Protein AF-A0A2S9GCK7-F1 (afdb_monomer_lite)

Sequence (84 aa):
IQCEYYALEGVGQLLRNIEMVKSHLNPELEVSTVILTMYDGRTKLADQVAGDVRGHFGDKVLRTVIPRSVKVSEAPGYGMTIID

Structure (mmCIF, N/CA/C/O backbone):
data_AF-A0A2S9GCK7-F1
#
_entry.id   AF-A0A2S9GCK7-F1
#
loop_
_atom_site.group_PDB
_atom_site.id
_atom_site.type_symbol
_atom_site.label_atom_id
_atom_site.label_alt_id
_atom_site.label_comp_id
_atom_site.label_asym_id
_atom_site.label_entity_id
_atom_site.label_seq_id
_atom_site.pdbx_PDB_ins_code
_atom_site.Cartn_x
_atom_site.Cartn_y
_atom_site.Cartn_z
_atom_site.occupancy
_atom_site.B_iso_or_equiv
_atom_site.auth_seq_id
_atom_site.auth_comp_id
_atom_site.auth_asym_id
_atom_site.auth_atom_id
_atom_site.pdbx_PDB_model_num
ATOM 1 N N . ILE A 1 1 ? 0.176 2.453 -1.159 1.00 86.19 1 ILE A N 1
ATOM 2 C CA . ILE A 1 1 ? 1.293 2.264 -0.208 1.00 86.19 1 ILE A CA 1
ATOM 3 C C . ILE A 1 1 ? 2.322 1.381 -0.886 1.00 86.19 1 ILE A C 1
ATOM 5 O O . ILE A 1 1 ? 1.970 0.296 -1.339 1.00 86.19 1 ILE A O 1
ATOM 9 N N . GLN A 1 2 ? 3.551 1.873 -1.030 1.00 87.38 2 GLN A N 1
ATOM 10 C CA . GLN A 1 2 ? 4.638 1.101 -1.631 1.00 87.38 2 GLN A CA 1
ATOM 11 C C . GLN A 1 2 ? 5.086 -0.014 -0.686 1.00 87.38 2 GLN A C 1
ATOM 13 O O . GLN A 1 2 ? 5.141 0.197 0.514 1.00 87.38 2 GLN A O 1
ATOM 18 N N . CYS A 1 3 ? 5.397 -1.196 -1.208 1.00 83.62 3 CYS A N 1
ATOM 19 C CA . CYS A 1 3 ? 5.832 -2.344 -0.406 1.00 83.62 3 CYS A CA 1
ATOM 20 C C . CYS A 1 3 ? 7.365 -2.397 -0.248 1.00 83.62 3 CYS A C 1
ATOM 22 O O . CYS A 1 3 ? 7.989 -3.405 -0.571 1.00 83.62 3 CYS A O 1
ATOM 24 N N . GLU A 1 4 ? 7.973 -1.300 0.206 1.00 80.38 4 GLU A N 1
ATOM 25 C CA . GLU A 1 4 ? 9.429 -1.148 0.384 1.00 80.38 4 GLU A CA 1
ATOM 26 C C . GLU A 1 4 ? 9.783 -0.715 1.818 1.00 80.38 4 GLU A C 1
ATOM 28 O O . GLU A 1 4 ? 8.901 -0.401 2.611 1.00 80.38 4 GLU A O 1
ATOM 33 N N . TYR A 1 5 ? 11.076 -0.686 2.163 1.00 64.25 5 TYR A N 1
ATOM 34 C CA . TYR A 1 5 ? 11.566 -0.525 3.543 1.00 64.25 5 TYR A CA 1
ATOM 35 C C . TYR A 1 5 ? 11.004 0.714 4.259 1.00 64.25 5 TYR A C 1
ATOM 37 O O . TYR A 1 5 ? 10.583 0.631 5.410 1.00 64.25 5 TYR A O 1
ATOM 45 N N . TYR A 1 6 ? 10.908 1.844 3.555 1.00 61.09 6 TYR A N 1
ATOM 46 C CA . TYR A 1 6 ? 10.392 3.102 4.107 1.00 61.09 6 TYR A CA 1
ATOM 47 C C . TYR A 1 6 ? 8.882 3.101 4.378 1.00 61.09 6 TYR A C 1
ATOM 49 O O . TYR A 1 6 ? 8.360 4.013 5.020 1.00 61.09 6 TYR A O 1
ATOM 57 N N . ALA A 1 7 ? 8.157 2.090 3.904 1.00 66.62 7 ALA A N 1
ATOM 58 C CA . ALA A 1 7 ? 6.714 2.042 4.046 1.00 66.62 7 ALA A CA 1
ATOM 59 C C . ALA A 1 7 ? 6.266 1.724 5.474 1.00 66.62 7 ALA A C 1
ATOM 61 O O . ALA A 1 7 ? 5.255 2.265 5.903 1.00 66.62 7 ALA A O 1
ATOM 62 N N . LEU A 1 8 ? 7.011 0.907 6.226 1.00 67.44 8 LEU A N 1
ATOM 63 C CA . LEU A 1 8 ? 6.619 0.528 7.591 1.00 67.44 8 LEU A CA 1
ATOM 64 C C . LEU A 1 8 ? 6.587 1.735 8.536 1.00 67.44 8 LEU A C 1
ATOM 66 O O . LEU A 1 8 ? 5.612 1.946 9.254 1.00 67.44 8 LEU A O 1
ATOM 70 N N . GLU A 1 9 ? 7.620 2.571 8.485 1.00 75.00 9 GLU A N 1
ATOM 71 C CA . GLU A 1 9 ? 7.693 3.796 9.284 1.00 75.00 9 GLU A CA 1
ATOM 72 C C . GLU A 1 9 ? 6.714 4.867 8.768 1.00 75.00 9 GLU A C 1
ATOM 74 O O . GLU A 1 9 ? 6.000 5.513 9.546 1.00 75.00 9 GLU A O 1
ATOM 79 N N . GLY A 1 10 ? 6.611 4.999 7.441 1.00 75.94 10 GLY A N 1
ATOM 80 C CA . GLY A 1 10 ? 5.757 5.989 6.787 1.00 75.94 10 GLY A CA 1
ATOM 81 C C . GLY A 1 10 ? 4.256 5.757 6.982 1.00 75.94 10 GLY A C 1
ATOM 82 O O . GLY A 1 10 ? 3.500 6.725 7.068 1.00 75.94 10 GLY A O 1
ATOM 83 N N . VAL A 1 11 ? 3.801 4.503 7.107 1.00 78.38 11 VAL A N 1
ATOM 84 C CA . VAL A 1 11 ? 2.377 4.170 7.315 1.00 78.38 11 VAL A CA 1
ATOM 85 C C . VAL A 1 11 ? 1.870 4.726 8.642 1.00 78.38 11 VAL A C 1
ATOM 87 O O . VAL A 1 11 ? 0.835 5.394 8.678 1.00 78.38 11 VAL A O 1
ATOM 90 N N . GLY A 1 12 ? 2.611 4.502 9.730 1.00 79.12 12 GLY A N 1
ATOM 91 C CA . GLY A 1 12 ? 2.222 4.994 11.050 1.00 79.12 12 GLY A CA 1
ATOM 92 C C . GLY A 1 12 ? 2.183 6.523 11.108 1.00 79.12 12 GLY A C 1
ATOM 93 O O . GLY A 1 12 ? 1.281 7.101 11.714 1.00 79.12 12 GLY A O 1
ATOM 94 N N . GLN A 1 13 ? 3.132 7.196 10.451 1.00 86.12 13 GLN A N 1
ATOM 95 C CA . GLN A 1 13 ? 3.143 8.658 10.370 1.00 86.12 13 GLN A CA 1
ATOM 96 C C . GLN A 1 13 ? 1.990 9.209 9.525 1.00 86.12 13 GLN A C 1
ATOM 98 O O . GLN A 1 13 ? 1.346 10.173 9.937 1.00 86.12 13 GLN A O 1
ATOM 103 N N . LEU A 1 14 ? 1.690 8.583 8.385 1.00 86.19 14 LEU A N 1
ATOM 104 C CA . LEU A 1 14 ? 0.562 8.962 7.537 1.00 86.19 14 LEU A CA 1
ATOM 105 C C . LEU A 1 14 ? -0.765 8.882 8.303 1.00 86.19 14 LEU A C 1
ATOM 107 O O . LEU A 1 14 ? -1.553 9.823 8.248 1.00 86.19 14 LEU A O 1
ATOM 111 N N . LEU A 1 15 ? -0.983 7.803 9.058 1.00 83.38 15 LEU A N 1
ATOM 112 C CA . LEU A 1 15 ? -2.179 7.628 9.886 1.00 83.38 15 LEU A CA 1
ATOM 113 C C . LEU A 1 15 ? -2.328 8.737 10.929 1.00 83.38 15 LEU A C 1
ATOM 115 O O . LEU A 1 15 ? -3.392 9.342 11.035 1.00 83.38 15 LEU A O 1
ATOM 119 N N . ARG A 1 16 ? -1.246 9.062 11.649 1.00 89.38 16 ARG A N 1
ATOM 120 C CA . ARG A 1 16 ? -1.252 10.16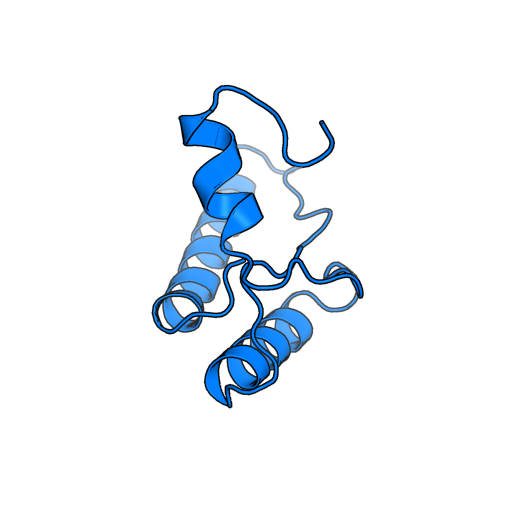8 12.621 1.00 89.38 16 ARG A CA 1
ATOM 121 C C . ARG A 1 16 ? -1.626 11.499 11.971 1.00 89.38 16 ARG A C 1
ATOM 123 O O . ARG A 1 16 ? -2.391 12.266 12.548 1.00 89.38 16 ARG A O 1
ATOM 130 N N . ASN A 1 17 ? -1.116 11.759 10.769 1.00 91.94 17 ASN A N 1
ATOM 131 C CA . ASN A 1 17 ? -1.428 12.985 10.039 1.00 91.94 17 ASN A CA 1
ATOM 132 C C . ASN A 1 17 ? -2.893 13.024 9.585 1.00 91.94 17 ASN A C 1
ATOM 134 O O . ASN A 1 17 ? -3.537 14.060 9.723 1.00 91.94 17 ASN A O 1
ATOM 138 N N . ILE A 1 18 ? -3.434 11.908 9.086 1.00 91.50 18 ILE A N 1
ATOM 139 C CA . ILE A 1 18 ? -4.847 11.809 8.689 1.00 91.50 18 ILE A CA 1
ATOM 140 C C . ILE A 1 18 ? -5.759 12.086 9.888 1.00 91.50 18 ILE A C 1
ATOM 142 O O . ILE A 1 18 ? -6.664 12.907 9.772 1.00 91.50 18 ILE A O 1
ATOM 146 N N . GLU A 1 19 ? -5.486 11.485 11.048 1.00 91.50 19 GLU A N 1
ATOM 147 C CA . GLU A 1 19 ? -6.273 11.717 12.268 1.00 91.50 19 GLU A CA 1
ATOM 148 C C . GLU A 1 19 ? -6.171 13.163 12.771 1.00 91.50 19 GLU A C 1
ATOM 150 O O . GLU A 1 19 ? -7.159 13.751 13.219 1.00 91.50 19 GLU A O 1
ATOM 155 N N . MET A 1 20 ? -4.997 13.787 12.650 1.00 96.00 20 MET A N 1
ATOM 156 C CA . MET A 1 20 ? -4.816 15.197 12.998 1.00 96.00 20 MET A CA 1
ATOM 157 C C . MET A 1 20 ? -5.638 16.118 12.089 1.00 96.00 20 MET A C 1
ATOM 159 O O . MET A 1 20 ? -6.333 17.006 12.581 1.00 96.00 20 MET A O 1
ATOM 163 N N . VAL A 1 21 ? -5.601 15.8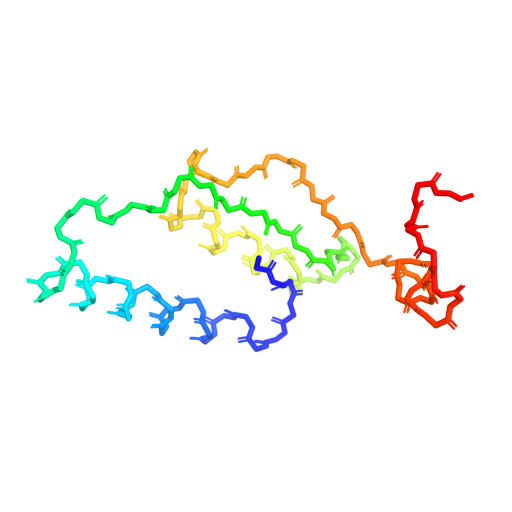92 10.773 1.00 96.81 21 VAL A N 1
ATOM 164 C CA . VAL A 1 21 ? -6.404 16.660 9.807 1.00 96.81 21 VAL A CA 1
ATOM 165 C C . VAL A 1 21 ? -7.891 16.419 10.045 1.00 96.81 21 VAL A C 1
ATOM 167 O O . VAL A 1 21 ? -8.673 17.370 10.036 1.00 96.81 21 VAL A O 1
ATOM 170 N N . LYS A 1 22 ? -8.283 15.173 10.317 1.00 96.06 22 LYS A N 1
ATOM 171 C CA . LYS A 1 22 ? -9.671 14.821 10.598 1.00 96.06 22 LYS A CA 1
ATOM 172 C C . LYS A 1 22 ? -10.212 15.542 11.832 1.00 96.06 22 LYS A C 1
ATOM 174 O O . LYS A 1 22 ? -11.300 16.103 11.790 1.00 96.06 22 LYS A O 1
ATOM 179 N N . SER A 1 23 ? -9.434 15.573 12.911 1.00 96.06 23 SER A N 1
ATOM 180 C CA . SER A 1 23 ? -9.842 16.186 14.182 1.00 96.06 23 SER A CA 1
ATOM 181 C C . SER A 1 23 ? -9.865 17.718 14.167 1.00 96.06 23 SER A C 1
ATOM 183 O O . SER A 1 23 ? -10.659 18.300 14.901 1.00 96.06 23 SER A O 1
ATOM 185 N N . HIS A 1 24 ? -9.038 18.377 13.345 1.00 96.25 24 HIS A N 1
ATOM 186 C CA . HIS A 1 24 ? -8.883 19.840 13.395 1.00 96.25 24 HIS A CA 1
ATOM 187 C C . HIS A 1 24 ? -9.391 20.593 12.160 1.00 96.25 24 HIS A C 1
ATOM 189 O O . HIS A 1 24 ? -9.652 21.790 12.264 1.00 96.25 24 HIS A O 1
ATOM 195 N N . LEU A 1 25 ? -9.495 19.945 10.995 1.00 96.88 25 LEU A N 1
ATOM 196 C CA . LEU A 1 25 ? -9.741 20.633 9.718 1.00 96.88 25 LEU A CA 1
ATOM 197 C C . LEU A 1 25 ? -10.898 20.039 8.914 1.00 96.88 25 LEU A C 1
ATOM 199 O O . LEU A 1 25 ? -11.670 20.792 8.328 1.00 96.88 25 LEU A O 1
ATOM 203 N N . ASN A 1 26 ? -11.012 18.710 8.855 1.00 97.25 26 ASN A N 1
ATOM 204 C CA . ASN A 1 26 ? -12.033 18.043 8.050 1.00 97.25 26 ASN A CA 1
ATOM 205 C C . ASN A 1 26 ? -12.574 16.776 8.740 1.00 97.25 26 ASN A C 1
ATOM 207 O O . ASN A 1 26 ? -12.077 15.680 8.469 1.00 97.25 26 ASN A O 1
ATOM 211 N N . PRO A 1 27 ? -13.615 16.899 9.583 1.00 95.75 27 PRO A N 1
ATOM 212 C CA . PRO A 1 27 ? -14.219 15.764 10.286 1.00 95.75 27 PRO A CA 1
ATOM 213 C C . PRO A 1 27 ? -14.759 14.654 9.374 1.00 95.75 27 PRO A C 1
ATOM 215 O O . PRO A 1 27 ? -14.835 13.501 9.799 1.00 95.75 27 PRO A O 1
ATOM 218 N N . GLU A 1 28 ? -15.099 14.977 8.124 1.00 96.94 28 GLU A N 1
ATOM 219 C CA . GLU A 1 28 ? -15.609 14.022 7.132 1.00 96.94 28 GLU A CA 1
ATOM 220 C C . GLU A 1 28 ? -14.490 13.244 6.420 1.00 96.94 28 GLU A C 1
ATOM 222 O O . GLU A 1 28 ? -14.767 12.355 5.615 1.00 96.94 28 GLU A O 1
ATOM 227 N N . LEU A 1 29 ? -13.215 13.540 6.708 1.00 95.75 29 LEU A N 1
ATOM 228 C CA . LEU A 1 29 ? -12.090 12.830 6.110 1.00 95.75 29 LEU A CA 1
ATOM 229 C C . LEU A 1 29 ? -12.117 11.343 6.493 1.00 95.75 29 LEU A C 1
ATOM 231 O O . LEU A 1 29 ? -12.101 10.954 7.667 1.00 95.75 29 LEU A O 1
ATOM 235 N N . GLU A 1 30 ? -12.089 10.494 5.472 1.00 91.06 30 GLU A N 1
ATOM 236 C CA . GLU A 1 30 ? -12.034 9.049 5.621 1.00 91.06 30 GLU A CA 1
ATOM 237 C C . GLU A 1 30 ? -11.076 8.438 4.597 1.00 91.06 30 GLU A C 1
ATOM 239 O O . GLU A 1 30 ? -11.039 8.822 3.428 1.00 91.06 30 GLU A O 1
ATOM 244 N N . VAL A 1 31 ? -10.317 7.430 5.030 1.00 90.81 31 VAL A N 1
ATOM 245 C CA . VAL A 1 31 ? -9.579 6.561 4.113 1.00 90.81 31 VAL A CA 1
ATOM 246 C C . VAL A 1 31 ? -10.571 5.599 3.470 1.00 90.81 31 VAL A C 1
ATOM 248 O O . VAL A 1 31 ? -11.00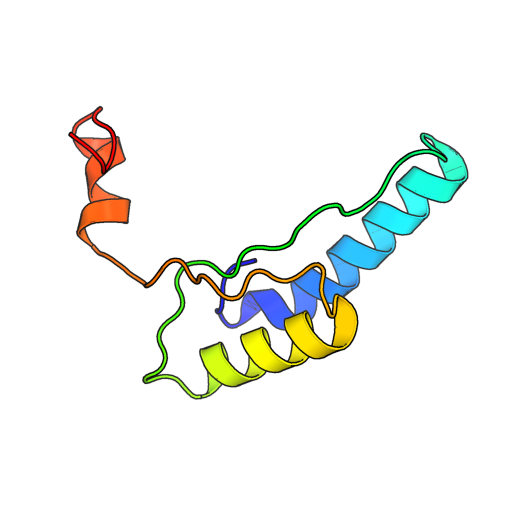0 4.642 4.107 1.00 90.81 31 VAL A O 1
ATOM 251 N N . SER A 1 32 ? -10.952 5.832 2.218 1.00 92.38 32 SER A N 1
ATOM 252 C CA . SER A 1 32 ? -11.891 4.956 1.506 1.00 92.38 32 SER A CA 1
ATOM 253 C C . SER A 1 32 ? -11.242 3.644 1.068 1.00 92.38 32 SER A C 1
ATOM 255 O O . SER A 1 32 ? -11.853 2.580 1.155 1.00 92.38 32 SER A O 1
ATOM 257 N N . THR A 1 33 ? -10.002 3.703 0.581 1.00 93.94 33 THR A N 1
ATOM 258 C CA . THR A 1 33 ? -9.331 2.561 -0.046 1.00 93.94 33 THR A CA 1
ATOM 259 C C . THR A 1 33 ? -7.813 2.696 0.026 1.00 93.94 33 THR A C 1
ATOM 261 O O . THR A 1 33 ? -7.257 3.788 -0.079 1.00 93.94 33 THR A O 1
ATOM 264 N N . VAL A 1 34 ? -7.131 1.560 0.155 1.00 93.31 34 VAL A N 1
ATOM 265 C CA . VAL A 1 34 ? -5.676 1.431 0.142 1.00 93.31 34 VAL A CA 1
ATOM 266 C C . VAL A 1 34 ? -5.274 0.433 -0.938 1.00 93.31 34 VAL A C 1
ATOM 268 O O . VAL A 1 34 ? -5.756 -0.696 -0.974 1.00 93.31 34 VAL A O 1
ATOM 271 N N . ILE A 1 35 ? -4.346 0.829 -1.806 1.00 95.25 35 ILE A N 1
ATOM 272 C CA . ILE A 1 35 ? -3.749 -0.053 -2.813 1.00 95.25 35 ILE A CA 1
ATOM 273 C C . ILE A 1 35 ? -2.275 -0.294 -2.502 1.00 95.25 35 ILE A C 1
ATOM 275 O O . ILE A 1 35 ? -1.542 0.641 -2.165 1.00 95.25 35 ILE A O 1
ATOM 279 N N . LEU A 1 36 ? -1.836 -1.545 -2.610 1.00 93.88 36 LEU A N 1
ATOM 280 C CA . LEU A 1 36 ? -0.428 -1.913 -2.475 1.00 93.88 36 LEU A CA 1
ATOM 281 C C . LEU A 1 36 ? 0.272 -1.760 -3.826 1.00 93.88 36 LEU A C 1
ATOM 283 O O . LEU A 1 36 ? -0.215 -2.260 -4.840 1.00 93.88 36 LEU A O 1
ATOM 287 N N . THR A 1 37 ? 1.402 -1.060 -3.844 1.00 93.69 37 THR A N 1
ATOM 288 C CA . THR A 1 37 ? 2.130 -0.712 -5.071 1.00 93.69 37 THR A CA 1
ATOM 289 C C . THR A 1 37 ? 3.575 -1.175 -5.033 1.00 93.69 37 THR A C 1
ATOM 291 O O . THR A 1 37 ? 4.177 -1.260 -3.965 1.00 93.69 37 THR A O 1
ATOM 294 N N . MET A 1 38 ? 4.150 -1.421 -6.213 1.00 92.44 38 MET A N 1
ATOM 295 C CA . MET A 1 38 ? 5.512 -1.943 -6.371 1.00 92.44 38 MET A CA 1
ATOM 296 C C . MET A 1 38 ? 5.752 -3.247 -5.595 1.00 92.44 38 MET A C 1
ATOM 298 O O . MET A 1 38 ? 6.866 -3.519 -5.142 1.00 92.44 38 MET A O 1
ATOM 302 N N . TYR A 1 39 ? 4.696 -4.047 -5.437 1.00 92.75 39 TYR A N 1
ATOM 303 C CA . TYR A 1 39 ? 4.749 -5.302 -4.704 1.00 92.75 39 TYR A CA 1
ATOM 304 C C . TYR A 1 39 ? 5.635 -6.313 -5.442 1.00 92.75 39 TYR A C 1
ATOM 306 O O . TYR A 1 39 ? 5.504 -6.509 -6.654 1.00 92.75 39 TYR A O 1
ATOM 314 N N . ASP A 1 40 ? 6.539 -6.951 -4.701 1.00 91.88 40 ASP A N 1
ATOM 315 C CA . ASP A 1 40 ? 7.378 -8.046 -5.179 1.00 91.88 40 ASP A CA 1
ATOM 316 C C . ASP A 1 40 ? 7.285 -9.213 -4.191 1.00 91.88 40 ASP A C 1
ATOM 318 O O . ASP A 1 40 ? 8.009 -9.252 -3.194 1.00 91.88 40 ASP A O 1
ATOM 322 N N . GLY A 1 41 ? 6.398 -10.170 -4.481 1.00 89.50 41 GLY A N 1
ATOM 323 C CA . GLY A 1 41 ? 6.145 -11.347 -3.637 1.00 89.50 41 GLY A CA 1
ATOM 324 C C . GLY A 1 41 ? 7.323 -12.322 -3.524 1.00 89.50 41 GLY A C 1
ATOM 325 O O . GLY A 1 41 ? 7.219 -13.342 -2.855 1.00 89.50 41 GLY A O 1
ATOM 326 N N . ARG A 1 42 ? 8.460 -12.036 -4.171 1.00 92.88 42 ARG A N 1
ATOM 327 C CA . ARG A 1 42 ? 9.720 -12.763 -3.942 1.00 92.88 42 ARG A CA 1
ATOM 328 C C . ARG A 1 42 ? 10.471 -12.229 -2.723 1.00 92.88 42 ARG A C 1
ATOM 330 O O . ARG A 1 42 ? 11.438 -12.845 -2.279 1.00 92.88 42 ARG A O 1
ATOM 337 N N . THR A 1 43 ? 10.069 -11.071 -2.200 1.00 91.19 43 THR A N 1
ATOM 338 C CA . THR A 1 43 ? 10.747 -10.396 -1.094 1.00 91.19 43 THR A CA 1
ATOM 339 C C . THR A 1 43 ? 9.930 -10.513 0.188 1.00 91.19 43 THR A C 1
ATOM 341 O O . THR A 1 43 ? 8.773 -10.105 0.245 1.00 91.19 43 THR A O 1
ATOM 344 N N . LYS A 1 44 ? 10.565 -11.002 1.262 1.00 89.38 44 LYS A N 1
ATOM 345 C CA . LYS A 1 44 ? 9.937 -11.072 2.595 1.00 89.38 44 LYS A CA 1
ATOM 346 C C . LYS A 1 44 ? 9.448 -9.706 3.081 1.00 89.38 44 LYS A C 1
ATOM 348 O O . LYS A 1 44 ? 8.439 -9.619 3.767 1.00 89.38 44 LYS A O 1
ATOM 353 N N . LEU A 1 45 ? 10.169 -8.648 2.715 1.00 87.50 45 LEU A N 1
ATOM 354 C CA . LEU A 1 45 ? 9.833 -7.281 3.085 1.00 87.50 45 LEU A CA 1
ATOM 355 C C . LEU A 1 45 ? 8.489 -6.839 2.495 1.00 87.50 45 LEU A C 1
ATOM 357 O O . LEU A 1 45 ? 7.679 -6.257 3.210 1.00 87.50 45 LEU A O 1
ATOM 361 N N . ALA A 1 46 ? 8.226 -7.134 1.217 1.00 89.75 46 ALA A N 1
ATOM 362 C CA . ALA A 1 46 ? 6.954 -6.771 0.605 1.00 89.75 46 ALA A CA 1
ATOM 363 C C . ALA A 1 46 ? 5.777 -7.485 1.282 1.00 89.75 46 ALA A C 1
ATOM 365 O O . ALA A 1 46 ? 4.725 -6.875 1.471 1.00 89.75 46 ALA A O 1
ATOM 366 N N . ASP A 1 47 ? 5.971 -8.740 1.695 1.00 90.94 47 ASP A N 1
ATOM 367 C CA . ASP A 1 47 ? 4.967 -9.508 2.435 1.00 90.94 47 ASP A CA 1
ATOM 368 C C . ASP A 1 47 ? 4.720 -8.950 3.837 1.00 90.94 47 ASP A C 1
ATOM 370 O O . ASP A 1 47 ? 3.566 -8.833 4.245 1.00 90.94 47 ASP A O 1
ATOM 374 N N . GLN A 1 48 ? 5.775 -8.548 4.552 1.00 89.06 48 GLN A N 1
ATOM 375 C CA . GLN A 1 48 ? 5.655 -7.893 5.859 1.00 89.06 48 GLN A CA 1
ATOM 376 C C . GLN A 1 48 ? 4.879 -6.578 5.753 1.00 89.06 48 GLN A C 1
ATOM 378 O O . GLN A 1 48 ? 3.887 -6.397 6.453 1.00 89.06 48 GLN A O 1
ATOM 383 N N . VAL A 1 49 ? 5.252 -5.704 4.811 1.00 88.25 49 VAL A N 1
ATOM 384 C CA . VAL A 1 49 ? 4.539 -4.436 4.583 1.00 88.25 49 VAL A CA 1
ATOM 385 C C . VAL A 1 49 ? 3.078 -4.688 4.210 1.00 88.25 49 VAL A C 1
ATOM 387 O O . VAL A 1 49 ? 2.179 -4.028 4.728 1.00 88.25 49 VAL A O 1
ATOM 390 N N . ALA A 1 50 ? 2.817 -5.643 3.314 1.00 90.50 50 ALA A N 1
ATOM 391 C CA . ALA A 1 50 ? 1.456 -5.996 2.927 1.00 90.50 50 ALA A CA 1
ATOM 392 C C . ALA A 1 50 ? 0.642 -6.526 4.118 1.00 90.50 50 ALA A C 1
ATOM 394 O O . ALA A 1 50 ? -0.540 -6.200 4.233 1.00 90.50 50 ALA A O 1
ATOM 395 N N . GLY A 1 51 ? 1.264 -7.322 4.990 1.00 90.94 51 GLY A N 1
ATOM 396 C CA . GLY A 1 51 ? 0.677 -7.818 6.232 1.00 90.94 51 GLY A CA 1
ATOM 397 C C . GLY A 1 51 ? 0.306 -6.688 7.185 1.00 90.94 51 GLY A C 1
ATOM 398 O O . GLY A 1 51 ? -0.851 -6.600 7.589 1.00 90.94 51 GLY A O 1
ATOM 399 N N . ASP A 1 52 ? 1.235 -5.778 7.466 1.00 87.94 52 ASP A N 1
ATOM 400 C CA . ASP A 1 52 ? 1.021 -4.671 8.405 1.00 87.94 52 ASP A CA 1
ATOM 401 C C . ASP A 1 52 ? -0.055 -3.699 7.914 1.00 87.94 52 ASP A C 1
ATOM 403 O O . ASP A 1 52 ? -0.933 -3.290 8.680 1.00 87.94 52 ASP A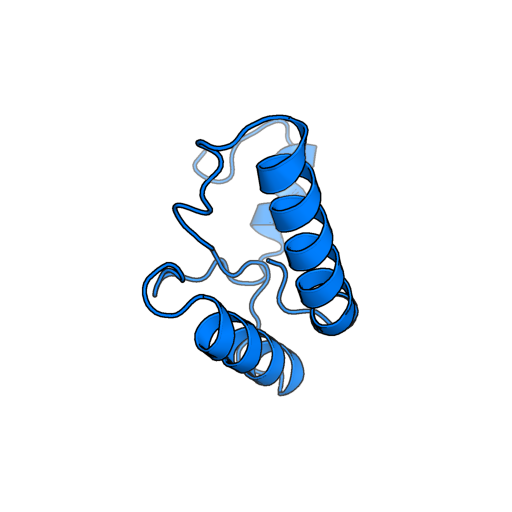 O 1
ATOM 407 N N . VAL A 1 53 ? -0.039 -3.374 6.617 1.00 89.69 53 VAL A N 1
ATOM 408 C CA . VAL A 1 53 ? -1.060 -2.525 5.988 1.00 89.69 53 VAL A CA 1
ATOM 409 C C . VAL A 1 53 ? -2.431 -3.201 6.039 1.00 89.69 53 VAL A C 1
ATOM 411 O O . VAL A 1 53 ? -3.415 -2.550 6.386 1.00 89.69 53 VAL A O 1
ATOM 414 N N . ARG A 1 54 ? -2.520 -4.503 5.742 1.00 91.69 54 ARG A N 1
ATOM 415 C CA . ARG A 1 54 ? -3.784 -5.252 5.852 1.00 91.69 54 ARG A CA 1
ATOM 416 C C . ARG A 1 54 ? -4.263 -5.371 7.294 1.00 91.69 54 ARG A C 1
ATOM 418 O O . ARG A 1 54 ? -5.458 -5.239 7.525 1.00 91.69 54 ARG A O 1
ATOM 425 N N . GLY A 1 55 ? -3.360 -5.552 8.253 1.00 90.25 55 GLY A N 1
ATOM 426 C CA . GLY A 1 55 ? -3.693 -5.579 9.677 1.00 90.25 55 GLY A CA 1
ATOM 427 C C . GLY A 1 55 ? -4.282 -4.258 10.177 1.00 90.25 55 GLY A C 1
ATOM 428 O O . GLY A 1 55 ? -5.201 -4.277 10.989 1.00 90.25 55 GLY A O 1
ATOM 429 N N . HIS A 1 56 ? -3.803 -3.121 9.663 1.00 86.31 56 HIS A N 1
ATOM 430 C CA . HIS A 1 56 ? -4.289 -1.795 10.066 1.00 86.31 56 HIS A CA 1
ATOM 431 C C . HIS A 1 56 ? -5.562 -1.353 9.342 1.00 86.31 56 HIS A C 1
ATOM 433 O O . HIS A 1 56 ? -6.473 -0.817 9.965 1.00 86.31 56 HIS A O 1
ATOM 439 N N . PHE A 1 57 ? -5.615 -1.523 8.020 1.00 88.25 57 PHE A N 1
ATOM 440 C CA . PHE A 1 57 ? -6.690 -0.966 7.192 1.00 88.25 57 PHE A CA 1
ATOM 441 C C . PHE A 1 57 ? -7.784 -1.986 6.845 1.00 88.25 57 PHE A C 1
ATOM 443 O O . PHE A 1 57 ? -8.825 -1.594 6.316 1.00 88.25 57 PHE A O 1
ATOM 450 N N . GLY A 1 58 ? -7.568 -3.272 7.137 1.00 90.81 58 GLY A N 1
ATOM 451 C CA . GLY A 1 58 ? -8.543 -4.341 6.932 1.00 90.81 58 GLY A CA 1
ATOM 452 C C . GLY A 1 58 ? -9.106 -4.353 5.513 1.00 90.81 58 GLY A C 1
ATOM 453 O O . GLY A 1 58 ? -8.364 -4.318 4.527 1.00 90.81 58 GLY A O 1
ATOM 454 N N . ASP A 1 59 ? -10.433 -4.332 5.423 1.00 93.62 59 ASP A N 1
ATOM 455 C CA . ASP A 1 59 ? -11.187 -4.429 4.168 1.00 93.62 59 ASP A CA 1
ATOM 456 C C . ASP A 1 59 ? -11.026 -3.211 3.248 1.00 93.62 59 ASP A C 1
ATOM 458 O O . ASP A 1 59 ? -11.393 -3.262 2.074 1.00 93.62 59 ASP A O 1
ATOM 462 N N . LYS A 1 60 ? -10.437 -2.115 3.743 1.00 93.38 60 LYS A N 1
ATOM 463 C CA . LYS A 1 60 ? -10.088 -0.962 2.903 1.00 93.38 60 LYS A CA 1
ATOM 464 C C . LYS A 1 60 ? -8.894 -1.271 1.999 1.00 93.38 60 LYS A C 1
ATOM 466 O O . LYS A 1 60 ? -8.680 -0.549 1.027 1.00 93.38 60 LYS A O 1
ATOM 471 N N . VAL A 1 61 ? -8.106 -2.312 2.284 1.00 95.12 61 VAL A N 1
ATOM 472 C CA . VAL A 1 61 ? -6.991 -2.723 1.423 1.00 95.12 61 VAL A CA 1
ATOM 473 C C . VAL A 1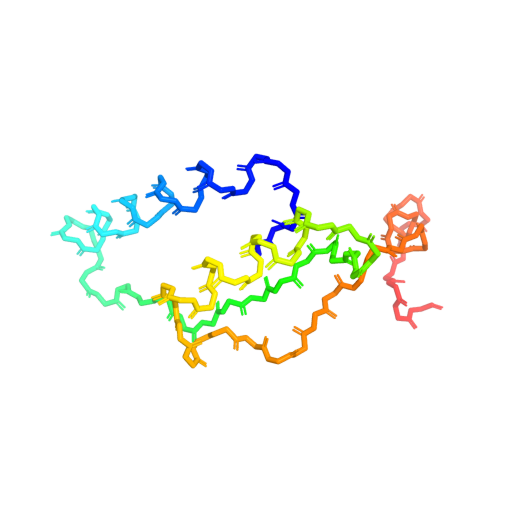 61 ? -7.499 -3.586 0.277 1.00 95.12 61 VAL A C 1
ATOM 475 O O . VAL A 1 61 ? -8.056 -4.663 0.481 1.00 95.12 61 VAL A O 1
ATOM 478 N N . LEU A 1 62 ? -7.241 -3.154 -0.955 1.00 96.75 62 LEU A N 1
ATOM 479 C CA . LEU A 1 62 ? -7.604 -3.933 -2.131 1.00 96.75 62 LEU A CA 1
ATOM 480 C C . LEU A 1 62 ? -6.837 -5.258 -2.186 1.00 96.75 62 LEU A C 1
ATOM 482 O O . LEU A 1 62 ? -5.647 -5.349 -1.869 1.00 96.75 62 LEU A O 1
ATOM 486 N N . ARG A 1 63 ? -7.523 -6.293 -2.681 1.00 93.50 63 ARG A N 1
ATOM 487 C CA . ARG A 1 63 ? -6.891 -7.574 -3.031 1.00 93.50 63 ARG A CA 1
ATOM 488 C C . ARG A 1 63 ? -5.895 -7.409 -4.177 1.00 93.50 63 ARG A C 1
ATOM 490 O O . ARG A 1 63 ? -4.860 -8.069 -4.181 1.00 93.50 63 ARG A O 1
ATOM 497 N N . THR A 1 64 ? -6.217 -6.537 -5.132 1.00 95.12 64 THR A N 1
ATOM 498 C CA . THR A 1 64 ? -5.346 -6.198 -6.257 1.00 95.12 64 THR A CA 1
ATOM 499 C C . THR A 1 64 ? -4.103 -5.471 -5.763 1.00 95.12 64 THR A C 1
ATOM 501 O O . THR A 1 64 ? -4.190 -4.514 -4.994 1.00 95.12 64 THR A O 1
ATOM 504 N N . VAL A 1 65 ? -2.946 -5.905 -6.255 1.00 94.06 65 VAL A N 1
ATOM 505 C CA . VAL A 1 65 ? -1.655 -5.258 -6.016 1.00 94.06 65 VAL A CA 1
ATOM 506 C C . VAL A 1 65 ? -1.083 -4.778 -7.342 1.00 94.06 65 VAL A C 1
ATOM 508 O O . VAL A 1 65 ? -1.258 -5.437 -8.367 1.00 94.06 65 VAL A O 1
ATOM 511 N N . ILE A 1 66 ? -0.384 -3.646 -7.329 1.00 94.38 66 ILE A N 1
ATOM 512 C CA . ILE A 1 66 ? 0.398 -3.197 -8.482 1.00 94.38 66 ILE A CA 1
ATOM 513 C C . ILE A 1 66 ? 1.803 -3.793 -8.341 1.00 94.38 66 ILE A C 1
ATOM 515 O O . ILE A 1 66 ? 2.522 -3.405 -7.411 1.00 94.38 66 ILE A O 1
ATOM 519 N N . PRO A 1 67 ? 2.205 -4.745 -9.203 1.00 92.75 67 PRO A N 1
ATOM 520 C CA . PRO A 1 67 ? 3.514 -5.371 -9.105 1.00 92.75 67 PRO A CA 1
ATOM 521 C C . PRO A 1 67 ? 4.620 -4.388 -9.491 1.00 92.75 67 PRO A C 1
ATOM 523 O O . PRO A 1 67 ? 4.392 -3.407 -10.206 1.00 92.75 67 PRO A O 1
ATOM 526 N N . ARG A 1 68 ? 5.849 -4.670 -9.060 1.00 91.19 68 ARG A N 1
ATOM 527 C CA . ARG A 1 68 ? 7.021 -3.969 -9.596 1.00 91.19 68 ARG A CA 1
ATOM 528 C C . ARG A 1 68 ? 7.159 -4.270 -11.091 1.00 91.19 68 ARG A C 1
ATOM 530 O O . ARG A 1 68 ? 7.259 -5.429 -11.483 1.00 91.19 68 ARG A O 1
ATOM 537 N N . SER A 1 69 ? 7.184 -3.228 -11.917 1.00 90.31 69 SER A N 1
ATOM 538 C CA . SER A 1 69 ? 7.277 -3.346 -13.373 1.00 90.31 69 SER A CA 1
ATOM 539 C C . SER A 1 69 ? 8.165 -2.250 -13.943 1.00 90.31 69 SER A C 1
ATOM 541 O O . SER A 1 69 ? 7.913 -1.071 -13.711 1.00 90.31 69 SER A O 1
ATOM 543 N N . VAL A 1 70 ? 9.170 -2.649 -14.726 1.00 89.94 70 VAL A N 1
ATOM 544 C CA . VAL A 1 70 ? 10.042 -1.719 -15.463 1.00 89.94 70 VAL A CA 1
ATOM 545 C C . VAL A 1 70 ? 9.218 -0.884 -16.446 1.00 89.94 70 VAL A C 1
ATOM 547 O O . VAL A 1 70 ? 9.358 0.331 -16.484 1.00 89.94 70 VAL A O 1
ATOM 550 N N . LYS A 1 71 ? 8.260 -1.509 -17.144 1.00 89.88 71 LYS A N 1
ATOM 551 C CA . LYS A 1 71 ? 7.386 -0.820 -18.104 1.00 89.88 71 LYS A CA 1
ATOM 552 C C . LYS A 1 71 ? 6.550 0.289 -17.458 1.00 89.88 71 LYS A C 1
ATOM 554 O O . LYS A 1 71 ? 6.415 1.359 -18.037 1.00 89.88 71 LYS A O 1
ATOM 559 N N . VAL A 1 72 ? 6.022 0.056 -16.248 1.00 88.62 72 VAL A N 1
ATOM 560 C CA . VAL A 1 72 ? 5.266 1.080 -15.493 1.00 88.62 72 VAL A CA 1
ATOM 561 C C . VAL A 1 72 ? 6.153 2.288 -15.182 1.00 88.62 72 VAL A C 1
ATOM 563 O O . VAL A 1 72 ? 5.683 3.420 -15.235 1.00 88.62 72 VAL A O 1
ATOM 566 N N . SER A 1 73 ? 7.430 2.058 -14.866 1.00 87.00 73 SER A N 1
ATOM 567 C CA . SER A 1 73 ? 8.395 3.123 -14.578 1.00 87.00 73 SER A CA 1
ATOM 568 C C . SER A 1 73 ? 8.867 3.873 -15.827 1.00 87.00 73 SER A C 1
ATOM 570 O O . SER A 1 73 ? 9.195 5.050 -15.727 1.00 87.00 73 SER A O 1
ATOM 572 N N . GLU A 1 74 ? 8.899 3.216 -16.987 1.00 91.75 74 GLU A N 1
ATOM 573 C CA . GLU A 1 74 ? 9.362 3.802 -18.250 1.00 91.75 74 GLU A CA 1
ATOM 574 C C . GLU A 1 74 ? 8.271 4.569 -19.010 1.00 91.75 74 GLU A C 1
ATOM 576 O O . GLU A 1 74 ? 8.591 5.547 -19.683 1.00 91.75 74 GLU A O 1
ATOM 581 N N . ALA A 1 75 ? 6.995 4.183 -18.884 1.00 92.19 75 ALA A N 1
ATOM 582 C CA . ALA A 1 75 ? 5.878 4.814 -19.601 1.00 92.19 75 ALA A CA 1
ATOM 583 C C . ALA A 1 75 ? 5.837 6.360 -19.486 1.00 92.19 75 ALA A C 1
ATOM 585 O O . ALA A 1 75 ? 5.707 7.021 -20.521 1.00 92.19 75 ALA A O 1
ATOM 586 N N . PRO A 1 76 ? 6.068 6.976 -18.303 1.00 88.44 76 PRO A N 1
ATOM 587 C CA . PRO A 1 76 ? 6.166 8.433 -18.191 1.00 88.44 76 PRO A CA 1
ATOM 588 C C . PRO A 1 76 ? 7.287 9.051 -19.040 1.00 88.44 76 PRO A C 1
ATOM 590 O O . PRO A 1 76 ? 7.117 10.149 -19.563 1.00 88.44 76 PRO A O 1
ATOM 593 N N . GLY A 1 77 ? 8.418 8.354 -19.209 1.00 91.31 77 GLY A N 1
ATOM 594 C CA . GLY A 1 77 ? 9.541 8.805 -20.039 1.00 91.31 77 GLY A CA 1
ATOM 595 C C . GLY A 1 77 ? 9.209 8.852 -21.533 1.00 91.31 77 GLY A C 1
ATOM 596 O O . GLY A 1 77 ? 9.779 9.660 -22.261 1.00 91.31 77 GLY A O 1
ATOM 597 N N . TYR A 1 78 ? 8.242 8.043 -21.970 1.00 90.44 78 TYR A N 1
ATOM 598 C CA . TYR A 1 78 ? 7.693 8.058 -23.327 1.00 90.44 78 TYR A CA 1
ATOM 599 C C . TYR A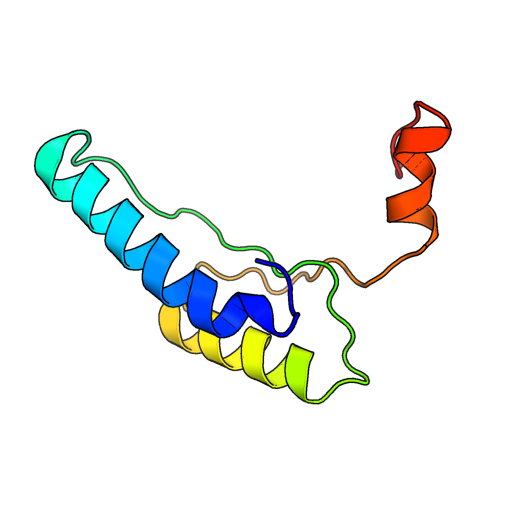 1 78 ? 6.467 8.974 -23.472 1.00 90.44 78 TYR A C 1
ATOM 601 O O . TYR A 1 78 ? 5.896 9.063 -24.556 1.00 90.44 78 TYR A O 1
ATOM 609 N N . GLY A 1 79 ? 6.050 9.661 -22.402 1.00 91.38 79 GLY A N 1
ATOM 610 C CA . GLY A 1 79 ? 4.876 10.535 -22.418 1.00 91.38 79 GLY A CA 1
ATOM 611 C C . GLY A 1 79 ? 3.557 9.794 -22.657 1.00 91.38 79 GLY A C 1
ATOM 612 O O . GLY A 1 79 ? 2.604 10.404 -23.137 1.00 91.38 79 GLY A O 1
ATOM 613 N N . MET A 1 80 ? 3.499 8.498 -22.342 1.00 92.06 80 MET A N 1
ATOM 614 C CA . MET A 1 80 ? 2.336 7.637 -22.576 1.00 92.06 80 MET A CA 1
ATOM 615 C C . MET A 1 80 ? 1.854 6.977 -21.284 1.00 92.06 80 MET A C 1
ATOM 617 O O . MET A 1 80 ? 2.584 6.912 -20.287 1.00 92.06 80 MET A O 1
ATOM 621 N N . THR A 1 81 ? 0.615 6.485 -21.279 1.00 92.38 81 THR A N 1
ATOM 622 C CA . THR A 1 81 ? 0.135 5.673 -20.159 1.00 92.38 81 THR A CA 1
ATOM 623 C C . THR A 1 81 ? 0.646 4.240 -20.291 1.00 92.38 81 THR A C 1
ATOM 625 O O . THR A 1 81 ? 1.085 3.817 -21.350 1.00 92.38 81 THR A O 1
ATOM 628 N N . ILE A 1 82 ? 0.572 3.458 -19.211 1.00 89.56 82 ILE A N 1
ATOM 629 C CA . ILE A 1 82 ? 0.908 2.025 -19.263 1.00 89.56 82 ILE A CA 1
ATOM 630 C C . ILE A 1 82 ? -0.146 1.177 -20.003 1.00 89.56 82 ILE A C 1
ATOM 632 O O . ILE A 1 82 ? 0.039 -0.026 -20.172 1.00 89.56 82 ILE A O 1
ATOM 636 N N . ILE A 1 83 ? -1.286 1.776 -20.348 1.00 90.56 83 ILE A N 1
ATOM 637 C CA . ILE A 1 83 ? -2.387 1.111 -21.052 1.00 90.56 83 ILE A CA 1
ATOM 638 C C . ILE A 1 83 ? -2.180 1.198 -22.570 1.00 90.56 83 ILE A C 1
ATOM 640 O O . ILE A 1 83 ? -2.639 0.307 -23.285 1.00 90.56 83 ILE A O 1
ATOM 644 N N . ASP A 1 84 ? -1.498 2.252 -23.023 1.00 75.44 84 ASP A N 1
ATOM 645 C CA . ASP A 1 84 ? -1.154 2.510 -24.424 1.00 75.44 84 ASP A CA 1
ATOM 646 C C . ASP A 1 84 ? 0.057 1.671 -24.876 1.00 75.44 84 ASP A C 1
ATOM 648 O O . ASP A 1 84 ? 0.129 1.352 -26.085 1.00 75.44 84 ASP A O 1
#

Foldseek 3Di:
DELDDVLVVVVVVVVVVQVVCCVPPNVPDDLQADEYEQADPVDPSSVVSVVVCCVPCPPRYDPDHHHRDPLCVCQVVVVHHSVD

pLDDT: mean 89.24, std 7.25, range [61.09, 97.25]

Radius of gyration: 15.03 Å; chains: 1; bounding box: 27×33×39 Å

Secondary structure (DSSP, 8-state):
-B-STHHHHHHHHHHHHHHHHHHHT-TT-----EEEEEE-TTSHHHHHHHHHHHHHHGGGEEEEEEE--HHHHHGGGGT--S--